Protein AF-A0A2K5XN07-F1 (afdb_monomer_lite)

pLDDT: mean 73.82, std 17.42, range [37.62, 92.5]

Radius of gyration: 15.24 Å; chains: 1; bounding box: 29×19×45 Å

Foldseek 3Di:
DKDKAWPDWDWDWDQDPVHNVDIDIDIDTDMDIPDDDDDDDDDPDDDDDDPDDDDDD

Sequence (57 aa):
MGSVRVVSLTVLVSQPQQHPETQELGICFRYSGMGVALLNVRLSCLVANCSAPFRVA

Secondary structure (DSSP, 8-state):
-PPPEEEEEEEEEE--TT-TT--EEEEEEEEESSS------------SS--PPP---

Structure (mmCIF, N/CA/C/O backbone):
data_AF-A0A2K5XN07-F1
#
_entry.id   AF-A0A2K5XN07-F1
#
loop_
_atom_site.group_PDB
_atom_site.id
_atom_site.type_symbol
_atom_site.label_atom_id
_atom_site.label_alt_id
_atom_site.label_comp_id
_atom_site.label_asym_id
_atom_site.label_entity_id
_atom_site.label_seq_id
_atom_site.pdbx_PDB_ins_code
_atom_site.Cartn_x
_atom_site.Cartn_y
_atom_site.Cartn_z
_atom_site.occupancy
_atom_site.B_iso_or_equiv
_atom_site.auth_seq_id
_atom_site.auth_comp_id
_atom_site.auth_asym_id
_atom_site.auth_atom_id
_atom_site.pdbx_PDB_model_num
ATOM 1 N N . MET A 1 1 ? 9.891 6.555 -21.909 1.00 56.19 1 MET A N 1
ATOM 2 C CA . MET A 1 1 ? 9.205 6.975 -20.668 1.00 56.19 1 MET A CA 1
ATOM 3 C C . MET A 1 1 ? 8.889 5.726 -19.865 1.00 56.19 1 MET A C 1
ATOM 5 O O . MET A 1 1 ? 8.320 4.802 -20.431 1.00 56.19 1 MET A O 1
ATOM 9 N N . GLY A 1 2 ? 9.360 5.634 -18.620 1.00 68.38 2 GLY A N 1
ATOM 10 C CA . GLY A 1 2 ? 9.153 4.444 -17.787 1.00 68.38 2 GLY A CA 1
ATOM 11 C C . GLY A 1 2 ? 7.679 4.283 -17.410 1.00 68.38 2 GLY A C 1
ATOM 12 O O . GLY A 1 2 ? 7.029 5.256 -17.047 1.00 68.38 2 GLY A O 1
ATOM 13 N N . SER A 1 3 ? 7.144 3.069 -17.528 1.00 80.81 3 SER A N 1
ATOM 14 C CA . SER A 1 3 ? 5.805 2.720 -17.042 1.00 80.81 3 SER A CA 1
ATOM 15 C C . SER A 1 3 ? 5.933 2.175 -15.624 1.00 80.81 3 SER A C 1
ATOM 17 O O . SER A 1 3 ? 6.753 1.289 -15.387 1.00 80.81 3 SER A O 1
ATOM 19 N N . VAL A 1 4 ? 5.128 2.697 -14.699 1.00 85.62 4 VAL A N 1
ATOM 20 C CA . VAL A 1 4 ? 4.971 2.140 -13.352 1.00 85.62 4 VAL A CA 1
ATOM 21 C C . VAL A 1 4 ? 3.807 1.155 -13.367 1.00 85.62 4 VAL A C 1
ATOM 23 O O . VAL A 1 4 ? 2.743 1.457 -13.907 1.00 85.62 4 VAL A O 1
ATOM 26 N N . ARG A 1 5 ? 3.996 -0.026 -12.774 1.00 87.44 5 ARG A N 1
ATOM 27 C CA . ARG A 1 5 ? 2.947 -1.044 -12.630 1.00 87.44 5 ARG A CA 1
ATOM 28 C C . ARG A 1 5 ? 2.872 -1.526 -11.194 1.00 87.44 5 ARG A C 1
ATOM 30 O O . ARG A 1 5 ? 3.894 -1.887 -10.610 1.00 87.44 5 ARG A O 1
ATOM 37 N N . VAL A 1 6 ? 1.659 -1.573 -10.653 1.00 86.12 6 VAL A N 1
ATOM 38 C CA . VAL A 1 6 ? 1.399 -2.210 -9.360 1.00 86.12 6 VAL A CA 1
ATOM 39 C C . VAL A 1 6 ? 1.509 -3.718 -9.546 1.00 86.12 6 VAL A C 1
ATOM 41 O O . VAL A 1 6 ? 0.857 -4.289 -10.416 1.00 86.12 6 VAL A O 1
ATOM 44 N N . VAL A 1 7 ? 2.373 -4.343 -8.754 1.00 90.81 7 VAL A N 1
ATOM 45 C CA . VAL A 1 7 ? 2.612 -5.790 -8.778 1.00 90.81 7 VAL A CA 1
ATOM 46 C C . VAL A 1 7 ? 1.719 -6.474 -7.753 1.00 90.81 7 VAL A C 1
ATOM 48 O O . VAL A 1 7 ? 1.098 -7.488 -8.052 1.00 90.81 7 VAL A O 1
ATOM 51 N N . SER A 1 8 ? 1.640 -5.912 -6.548 1.00 92.19 8 SER A N 1
ATOM 52 C CA . SER A 1 8 ? 0.766 -6.413 -5.492 1.00 92.19 8 SER A CA 1
ATOM 53 C C . SER A 1 8 ? 0.426 -5.312 -4.495 1.00 92.19 8 SER A C 1
ATOM 55 O O . SER A 1 8 ? 1.264 -4.464 -4.177 1.00 92.19 8 SER A O 1
ATOM 57 N N . LEU A 1 9 ? -0.795 -5.371 -3.976 1.00 89.56 9 LEU A N 1
ATOM 58 C CA . LEU A 1 9 ? -1.262 -4.576 -2.850 1.00 89.56 9 LEU A CA 1
ATOM 59 C C . LEU A 1 9 ? -1.945 -5.526 -1.869 1.00 89.56 9 LEU A C 1
ATOM 61 O O . LEU A 1 9 ? -2.933 -6.166 -2.222 1.00 89.56 9 LEU A O 1
ATOM 65 N N . THR A 1 10 ? -1.423 -5.594 -0.651 1.00 89.38 10 THR A N 1
ATOM 66 C CA . THR A 1 10 ? -2.029 -6.355 0.442 1.00 89.38 10 THR A CA 1
ATOM 67 C C . THR A 1 10 ? -2.363 -5.397 1.568 1.00 89.38 10 THR A C 1
ATOM 69 O O . THR A 1 10 ? -1.517 -4.599 1.974 1.00 89.38 10 THR A O 1
ATOM 72 N N . VAL A 1 11 ? -3.591 -5.491 2.070 1.00 84.56 11 VAL A N 1
ATOM 73 C CA . VAL A 1 11 ? -4.074 -4.715 3.210 1.00 84.56 11 VAL A CA 1
ATOM 74 C C . VAL A 1 11 ? -4.414 -5.686 4.329 1.00 84.56 11 VAL A C 1
ATOM 76 O O . VAL A 1 11 ? -5.147 -6.650 4.117 1.00 84.56 11 VAL A O 1
ATOM 79 N N . LEU A 1 12 ? -3.856 -5.435 5.504 1.00 84.94 12 LEU A N 1
ATOM 80 C CA . LEU A 1 12 ? -4.075 -6.200 6.719 1.00 84.94 12 LEU A CA 1
ATOM 81 C C . LEU A 1 12 ? -4.703 -5.269 7.747 1.00 84.94 12 LEU A C 1
ATOM 83 O O . LEU A 1 12 ? -4.231 -4.150 7.935 1.00 84.94 12 LEU A O 1
ATOM 87 N N . VAL A 1 13 ? -5.758 -5.738 8.402 1.00 82.88 13 VAL A N 1
ATOM 88 C CA . VAL A 1 13 ? -6.345 -5.057 9.554 1.00 82.88 13 VAL A CA 1
ATOM 89 C C . VAL A 1 13 ? -6.180 -5.980 10.746 1.00 82.88 13 VAL A C 1
ATOM 91 O O . VAL A 1 13 ? -6.669 -7.110 10.723 1.00 82.88 13 VAL A O 1
ATOM 94 N N . SER A 1 14 ? -5.470 -5.515 11.764 1.00 81.50 14 SER A N 1
ATOM 95 C CA . SER A 1 14 ? -5.256 -6.242 13.012 1.00 81.50 14 SER A CA 1
ATOM 96 C C . SER A 1 14 ? -5.742 -5.419 14.194 1.00 81.50 14 SER A C 1
ATOM 98 O O . SER A 1 14 ? -5.692 -4.193 14.187 1.00 81.50 14 SER A O 1
ATOM 100 N N . GLN A 1 15 ? -6.223 -6.103 15.227 1.00 82.00 15 GLN A N 1
ATOM 101 C CA . GLN A 1 15 ? -6.554 -5.490 16.506 1.00 82.00 15 GLN A CA 1
ATOM 102 C C . GLN A 1 15 ? -5.436 -5.847 17.494 1.00 82.00 15 GLN A C 1
ATOM 104 O O . GLN A 1 15 ? -5.229 -7.039 17.751 1.00 82.00 15 GLN A O 1
ATOM 109 N N . PRO A 1 16 ? -4.681 -4.872 18.022 1.00 80.50 16 PRO A N 1
ATOM 110 C CA . PRO A 1 16 ? -3.617 -5.152 18.974 1.00 80.50 16 PRO A CA 1
ATOM 111 C C . PRO A 1 16 ? -4.195 -5.768 20.247 1.00 80.50 16 PRO A C 1
ATOM 113 O O . PRO A 1 16 ? -5.119 -5.223 20.846 1.00 80.50 16 PRO A O 1
ATOM 116 N N . GLN A 1 17 ? -3.620 -6.881 20.707 1.00 81.75 17 GLN A N 1
ATOM 117 C CA . GLN A 1 17 ? -4.070 -7.538 21.943 1.00 81.75 17 GLN A CA 1
ATOM 118 C C . GLN A 1 17 ? -3.912 -6.643 23.178 1.00 81.75 17 GLN A C 1
ATOM 120 O O . GLN A 1 17 ? -4.667 -6.775 24.135 1.00 81.75 17 GLN A O 1
ATOM 125 N N . GLN A 1 18 ? -2.928 -5.740 23.162 1.00 81.69 18 GLN A N 1
ATOM 126 C CA . GLN A 1 18 ? -2.655 -4.846 24.283 1.00 81.69 18 GLN A CA 1
ATOM 127 C C . GLN A 1 18 ? -3.594 -3.632 24.323 1.00 81.69 18 GLN A C 1
ATOM 129 O O . GLN A 1 18 ? -3.810 -3.107 25.412 1.00 81.69 18 GLN A O 1
ATOM 134 N N . HIS A 1 19 ? -4.145 -3.190 23.185 1.00 74.94 19 HIS A N 1
ATOM 135 C CA . HIS A 1 19 ? -4.997 -1.994 23.058 1.00 74.94 19 HIS A CA 1
ATOM 136 C C . HIS A 1 19 ? -6.225 -2.323 22.189 1.00 74.94 19 HIS A C 1
ATOM 138 O O . HIS A 1 19 ? -6.251 -1.989 20.997 1.00 74.94 19 HIS A O 1
ATOM 144 N N . PRO A 1 20 ? -7.234 -3.013 22.754 1.00 72.38 20 PRO A N 1
ATOM 145 C CA . PRO A 1 20 ? -8.397 -3.500 22.009 1.00 72.38 20 PRO A CA 1
ATOM 146 C C . PRO A 1 20 ? -9.240 -2.371 21.398 1.00 72.38 20 PRO A C 1
ATOM 148 O O . PRO A 1 20 ? -9.969 -2.590 20.437 1.00 72.38 20 PRO A O 1
ATOM 151 N N . GLU A 1 21 ? -9.135 -1.149 21.905 1.00 79.56 21 GLU A N 1
ATOM 152 C CA . GLU A 1 21 ? -9.775 0.042 21.343 1.00 79.56 21 GLU A CA 1
ATOM 153 C C . GLU A 1 21 ? -9.103 0.577 20.066 1.00 79.56 21 GLU A C 1
ATOM 155 O O . GLU A 1 21 ? -9.648 1.465 19.411 1.00 79.56 21 GLU A O 1
ATOM 160 N N . THR A 1 22 ? -7.940 0.046 19.686 1.00 73.38 22 THR A N 1
ATOM 161 C CA . THR A 1 22 ? -7.202 0.477 18.492 1.00 73.38 22 THR A CA 1
ATOM 162 C C . THR A 1 22 ? -7.264 -0.560 17.373 1.00 73.38 22 THR A C 1
ATOM 164 O O . THR A 1 22 ? -7.408 -1.759 17.611 1.00 73.38 22 THR A O 1
ATOM 167 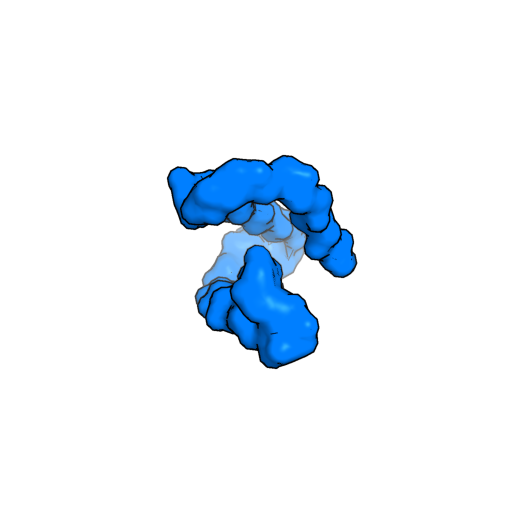N N . GLN A 1 23 ? -7.169 -0.096 16.126 1.00 78.81 23 GLN A N 1
ATOM 168 C CA . GLN A 1 23 ? -7.000 -0.949 14.950 1.00 78.81 23 GLN A CA 1
ATOM 169 C C . GLN A 1 23 ? -5.732 -0.534 14.214 1.00 78.81 23 GLN A C 1
ATOM 171 O O . GLN A 1 23 ? -5.487 0.653 13.998 1.00 78.81 23 GLN A O 1
ATOM 176 N N . GLU A 1 24 ? -4.948 -1.519 13.804 1.00 78.25 24 GLU A N 1
ATOM 177 C CA . GLU A 1 24 ? -3.758 -1.336 12.991 1.00 78.25 24 GLU A CA 1
ATOM 178 C C . GLU A 1 24 ? -4.066 -1.674 11.535 1.00 78.25 24 GLU A C 1
ATOM 180 O O . GLU A 1 24 ? -4.656 -2.711 11.228 1.00 78.25 24 GLU A O 1
ATOM 185 N N . LEU A 1 25 ? -3.646 -0.785 10.635 1.00 83.94 25 LEU A N 1
ATOM 186 C CA . LEU A 1 25 ? -3.753 -0.962 9.193 1.00 83.94 25 LEU A CA 1
ATOM 187 C C . LEU A 1 25 ? -2.353 -1.186 8.614 1.00 83.94 25 LEU A C 1
ATOM 189 O O . LEU A 1 25 ? -1.580 -0.244 8.452 1.00 83.94 25 LEU A O 1
ATOM 193 N N . GLY A 1 26 ? -2.035 -2.433 8.281 1.00 86.19 26 GLY A N 1
ATOM 194 C CA . GLY A 1 26 ? -0.813 -2.797 7.573 1.00 86.19 26 GLY A CA 1
ATOM 195 C C . GLY A 1 26 ? -1.022 -2.733 6.063 1.00 86.19 26 GLY A C 1
ATOM 196 O O . GLY A 1 26 ? -1.920 -3.386 5.535 1.00 86.19 26 GLY A O 1
ATOM 197 N N . ILE A 1 27 ? -0.185 -1.980 5.348 1.00 88.81 27 ILE A N 1
ATOM 198 C CA . ILE A 1 27 ? -0.245 -1.891 3.884 1.00 88.81 27 ILE A CA 1
ATOM 199 C C . ILE A 1 27 ? 1.090 -2.335 3.293 1.00 88.81 27 ILE A C 1
ATOM 201 O O . ILE A 1 27 ? 2.115 -1.685 3.474 1.00 88.81 27 ILE A O 1
ATOM 205 N N . CYS A 1 28 ? 1.063 -3.432 2.538 1.00 89.81 28 CYS A N 1
ATOM 206 C CA . CYS A 1 28 ? 2.194 -3.883 1.741 1.00 89.81 28 CYS A CA 1
ATOM 207 C C . CYS A 1 28 ? 1.948 -3.524 0.276 1.00 89.81 28 CYS A C 1
ATOM 209 O O . CYS A 1 28 ? 1.022 -4.037 -0.356 1.00 89.81 28 CYS A O 1
ATOM 211 N N . PHE A 1 29 ? 2.778 -2.631 -0.261 1.00 89.75 29 PHE A N 1
ATOM 212 C CA . PHE A 1 29 ? 2.654 -2.115 -1.617 1.00 89.75 29 PHE A CA 1
ATOM 213 C C . PHE A 1 29 ? 3.924 -2.404 -2.417 1.00 89.75 29 PHE A C 1
ATOM 215 O O . PHE A 1 29 ? 5.005 -1.913 -2.093 1.00 89.75 29 PHE A O 1
ATOM 222 N N . ARG A 1 30 ? 3.792 -3.194 -3.486 1.00 92.00 30 ARG A N 1
ATOM 223 C CA . ARG A 1 30 ? 4.890 -3.533 -4.395 1.00 92.00 30 ARG A CA 1
ATOM 224 C C . ARG A 1 30 ? 4.577 -3.012 -5.787 1.00 92.00 30 ARG A C 1
ATOM 226 O O . ARG A 1 30 ? 3.551 -3.360 -6.373 1.00 92.00 30 ARG A O 1
ATOM 233 N N . TYR A 1 31 ? 5.497 -2.240 -6.347 1.00 91.25 31 TYR A N 1
ATOM 234 C CA . TYR A 1 31 ? 5.422 -1.752 -7.718 1.00 91.25 31 TYR A CA 1
ATOM 235 C C . TYR A 1 31 ? 6.713 -2.055 -8.479 1.00 91.25 31 TYR A C 1
ATOM 237 O O . TYR A 1 31 ? 7.738 -2.406 -7.897 1.00 91.25 31 TYR A O 1
ATOM 245 N N . SER A 1 32 ? 6.635 -1.963 -9.800 1.00 92.50 32 SER A N 1
ATOM 246 C CA . SER A 1 32 ? 7.759 -2.130 -10.718 1.00 92.50 32 SER A CA 1
ATOM 247 C C . SER A 1 32 ? 7.793 -0.979 -11.720 1.00 92.50 32 SER A C 1
ATOM 249 O O . SER A 1 32 ? 6.763 -0.350 -11.974 1.00 92.50 32 SER A O 1
ATOM 251 N N . GLY A 1 33 ? 8.970 -0.720 -12.290 1.00 89.69 33 GLY A N 1
ATOM 252 C CA . GLY A 1 33 ? 9.204 0.371 -13.237 1.00 89.69 33 GLY A CA 1
ATOM 253 C C . GLY A 1 33 ? 10.020 1.523 -12.651 1.00 89.69 33 GLY A C 1
ATOM 254 O O . GLY A 1 33 ? 10.218 1.616 -11.444 1.00 89.69 33 GLY A O 1
ATOM 255 N N . MET A 1 34 ? 10.507 2.404 -13.527 1.00 85.12 34 MET A N 1
ATOM 256 C CA . MET A 1 34 ? 11.175 3.645 -13.124 1.00 85.12 34 MET A CA 1
ATOM 257 C C . MET A 1 34 ? 10.131 4.756 -12.994 1.00 85.12 34 MET A C 1
ATOM 259 O O . MET A 1 34 ? 9.609 5.227 -14.005 1.00 85.12 34 MET A O 1
ATOM 263 N N . GLY A 1 35 ? 9.819 5.150 -11.760 1.00 82.69 35 GLY A N 1
ATOM 264 C CA . GLY A 1 35 ? 8.892 6.235 -11.447 1.00 82.69 35 GLY A CA 1
ATOM 265 C C . GLY A 1 35 ? 8.459 6.223 -9.982 1.00 82.69 35 GLY A C 1
ATOM 266 O O . GLY A 1 35 ? 8.828 5.328 -9.226 1.00 82.69 35 GLY A O 1
ATOM 267 N N . VAL A 1 36 ? 7.669 7.222 -9.590 1.00 82.94 36 VAL A N 1
ATOM 268 C CA . VAL A 1 36 ? 7.057 7.301 -8.257 1.00 82.94 36 VAL A CA 1
ATOM 269 C C . VAL A 1 36 ? 5.676 6.664 -8.314 1.00 82.94 36 VAL A C 1
ATOM 271 O O . VAL A 1 36 ? 4.889 6.948 -9.216 1.00 82.94 36 VAL A O 1
ATOM 274 N N . ALA A 1 37 ? 5.375 5.818 -7.337 1.00 82.06 37 ALA A N 1
ATOM 275 C CA . ALA A 1 37 ? 4.054 5.252 -7.147 1.00 82.06 37 ALA A CA 1
ATOM 276 C C . ALA A 1 37 ? 3.397 5.886 -5.914 1.00 82.06 37 ALA A C 1
ATOM 278 O O . ALA A 1 37 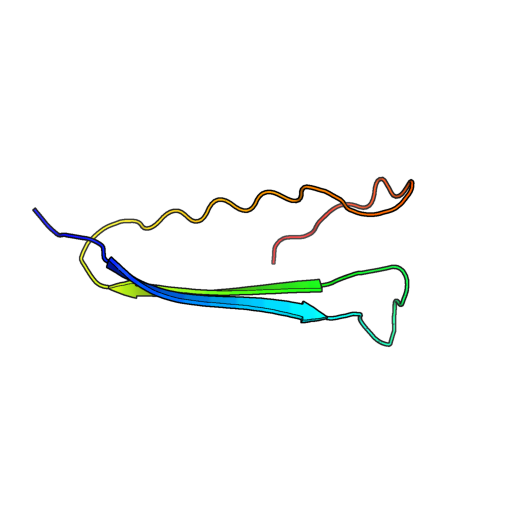? 3.997 5.929 -4.842 1.00 82.06 37 ALA A O 1
ATOM 279 N N . LEU A 1 38 ? 2.174 6.390 -6.079 1.00 83.81 38 LEU A N 1
ATOM 280 C CA . LEU A 1 38 ? 1.400 7.031 -5.017 1.00 83.81 38 LEU A CA 1
ATOM 281 C C . LEU A 1 38 ? 0.270 6.098 -4.581 1.00 83.81 38 LEU A C 1
ATOM 283 O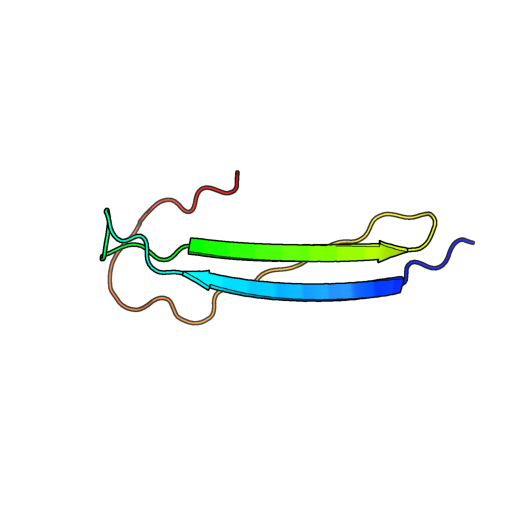 O . LEU A 1 38 ? -0.484 5.608 -5.421 1.00 83.81 38 LEU A O 1
ATOM 287 N N . LEU A 1 39 ? 0.138 5.880 -3.274 1.00 83.81 39 LEU A N 1
ATOM 288 C CA . LEU A 1 39 ? -0.960 5.121 -2.683 1.00 83.81 39 LEU A CA 1
ATOM 289 C C . LEU A 1 39 ? -1.856 6.072 -1.886 1.00 83.81 39 LEU A C 1
ATOM 291 O O . LEU A 1 39 ? -1.398 6.707 -0.940 1.00 83.81 39 LEU A O 1
ATOM 295 N N . ASN A 1 40 ? -3.131 6.162 -2.265 1.00 84.62 40 ASN A N 1
ATOM 296 C CA . ASN A 1 40 ? -4.124 6.957 -1.547 1.00 84.62 40 ASN A CA 1
ATOM 297 C C . ASN A 1 40 ? -4.993 6.041 -0.677 1.00 84.62 40 ASN A C 1
ATOM 299 O O . ASN A 1 40 ? -5.630 5.121 -1.192 1.00 84.62 40 ASN A O 1
ATOM 303 N N . VAL A 1 41 ? -5.019 6.294 0.631 1.00 79.75 41 VAL A N 1
ATOM 304 C CA . VAL A 1 41 ? -5.760 5.496 1.613 1.00 79.75 41 VAL A CA 1
ATOM 305 C C . VAL A 1 41 ? -6.910 6.336 2.152 1.00 79.75 41 VAL A C 1
ATOM 307 O O . VAL A 1 41 ? -6.692 7.335 2.833 1.00 79.75 41 VAL A O 1
ATOM 310 N N . ARG A 1 42 ? -8.149 5.924 1.862 1.00 80.81 42 ARG A N 1
ATOM 311 C CA . ARG A 1 42 ? -9.360 6.585 2.363 1.00 80.81 42 ARG A CA 1
ATOM 312 C C . ARG A 1 42 ? -10.059 5.709 3.397 1.00 80.81 42 ARG A C 1
ATOM 314 O O . ARG A 1 42 ? -10.626 4.673 3.058 1.00 80.81 42 ARG A O 1
ATOM 321 N N . LEU A 1 43 ? -10.083 6.167 4.643 1.00 73.81 43 LEU A N 1
ATOM 322 C CA . LEU A 1 43 ? -10.874 5.556 5.708 1.00 73.81 43 LEU A CA 1
ATOM 323 C C . LEU A 1 43 ? -12.312 6.079 5.604 1.00 73.81 43 LEU A C 1
ATOM 325 O O . LEU A 1 43 ? -12.543 7.280 5.706 1.00 73.81 43 LEU A O 1
ATOM 329 N N . SER A 1 44 ? -13.271 5.190 5.332 1.00 62.09 44 SER A N 1
ATOM 330 C CA . SER A 1 44 ? -14.671 5.583 5.077 1.00 62.09 44 SER A CA 1
ATOM 331 C C . SER A 1 44 ? -15.585 5.405 6.295 1.00 62.09 44 SER A C 1
ATOM 333 O O . SER A 1 44 ? -16.668 5.979 6.333 1.00 62.09 44 SER A O 1
ATOM 335 N N . CYS A 1 45 ? -15.150 4.645 7.302 1.00 55.91 45 CYS A N 1
ATOM 336 C CA . CYS A 1 45 ? -15.900 4.397 8.530 1.00 55.91 45 CYS A CA 1
ATOM 337 C C . CYS A 1 45 ? -14.968 3.837 9.617 1.00 55.91 45 CYS A C 1
ATOM 339 O O . CYS A 1 45 ? -14.726 2.634 9.667 1.00 55.91 45 CYS A O 1
ATOM 341 N N . LEU A 1 46 ? -14.445 4.688 10.502 1.00 51.41 46 LEU A N 1
ATOM 342 C CA . LEU A 1 46 ? -14.070 4.219 11.836 1.00 51.41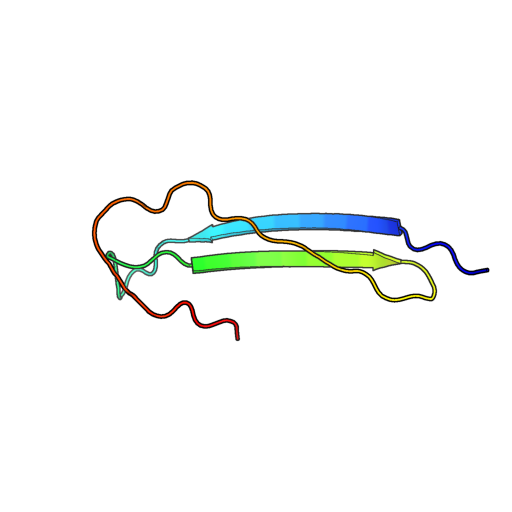 46 LEU A CA 1
ATOM 343 C C . LEU A 1 46 ? -15.164 4.651 12.807 1.00 51.41 46 LEU A C 1
ATOM 345 O O . LEU A 1 46 ? -15.432 5.827 13.037 1.00 51.41 46 LEU A O 1
ATOM 349 N N . VAL A 1 47 ? -15.845 3.607 13.251 1.00 47.81 47 VAL A N 1
ATOM 350 C CA . VAL A 1 47 ? -16.786 3.476 14.349 1.00 47.81 47 VAL A CA 1
ATOM 351 C C . VAL A 1 47 ? -16.382 4.356 15.546 1.00 47.81 47 VAL A C 1
ATOM 353 O O . VAL A 1 47 ? -15.300 4.197 16.091 1.00 47.81 47 VAL A O 1
ATOM 356 N N . ALA A 1 48 ? -17.300 5.248 15.934 1.00 38.59 48 ALA A N 1
ATOM 357 C CA . ALA A 1 48 ? -17.443 5.932 17.225 1.00 38.59 48 ALA A CA 1
ATOM 358 C C . ALA A 1 48 ? -16.270 6.786 17.777 1.00 38.59 48 ALA A C 1
ATOM 360 O O . ALA A 1 48 ? -15.296 6.288 18.321 1.00 38.59 48 ALA A O 1
ATOM 361 N N . ASN A 1 49 ? -16.481 8.109 17.788 1.00 37.62 49 ASN A N 1
ATOM 362 C CA . ASN A 1 49 ? -16.073 9.072 18.830 1.00 37.62 49 ASN A CA 1
ATOM 363 C C . ASN A 1 49 ? -14.603 9.226 19.262 1.00 37.62 49 ASN A C 1
ATOM 365 O O . ASN A 1 49 ? -14.341 10.037 20.150 1.00 37.62 49 ASN A O 1
ATOM 369 N N . CYS A 1 50 ? -13.630 8.559 18.653 1.00 40.56 50 CYS A N 1
ATOM 370 C CA . CYS A 1 50 ? -12.234 8.750 19.037 1.00 40.56 50 CYS A CA 1
ATOM 371 C C . CYS A 1 50 ? -11.510 9.673 18.052 1.00 40.56 50 CYS A C 1
ATOM 373 O O . CYS A 1 50 ? -11.1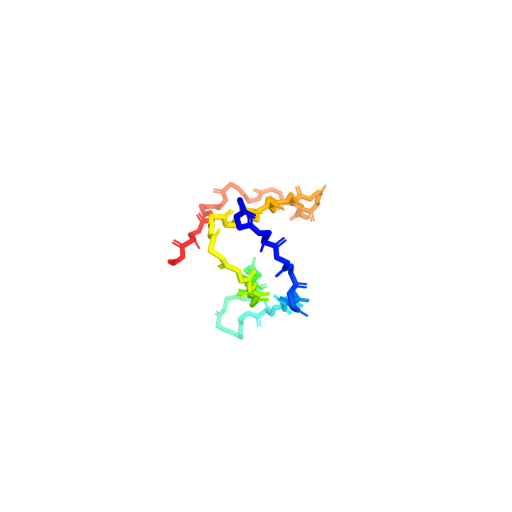01 9.273 16.965 1.00 40.56 50 CYS A O 1
ATOM 375 N N . SER A 1 51 ? -11.292 10.918 18.481 1.00 46.41 51 SER A N 1
ATOM 376 C CA . SER A 1 51 ? -10.269 11.833 17.964 1.00 46.41 51 SER A CA 1
ATOM 377 C C . SER A 1 51 ? -8.867 11.317 18.321 1.00 46.41 51 SER A C 1
ATOM 379 O O . SER A 1 51 ? -8.113 11.974 19.039 1.00 46.41 51 SER A O 1
ATOM 381 N N . ALA A 1 52 ? -8.541 10.093 17.907 1.00 45.97 52 ALA A N 1
ATOM 382 C CA . ALA A 1 52 ? -7.245 9.492 18.171 1.00 45.97 52 ALA A CA 1
ATOM 383 C C . ALA A 1 52 ? -6.286 9.818 17.013 1.00 45.97 52 ALA A C 1
ATOM 385 O O . ALA A 1 52 ? -6.654 9.658 15.846 1.00 45.97 52 ALA A O 1
ATOM 386 N N . PRO A 1 53 ? -5.062 10.291 17.300 1.00 44.34 53 PRO A N 1
ATOM 387 C CA . PRO A 1 53 ? -4.076 10.563 16.268 1.00 44.34 53 PRO A CA 1
ATOM 388 C C . PRO A 1 53 ? -3.676 9.257 15.573 1.00 44.34 53 PRO A C 1
ATOM 390 O O . PRO A 1 53 ? -3.110 8.357 16.190 1.00 44.34 53 PRO A O 1
ATOM 393 N N . PHE A 1 54 ? -3.947 9.172 14.272 1.00 45.44 54 PHE A N 1
ATOM 394 C CA . PHE A 1 54 ? -3.395 8.131 13.413 1.00 45.44 54 PHE A CA 1
ATOM 395 C C . PHE A 1 54 ? -1.893 8.388 13.246 1.00 45.44 54 PHE A C 1
ATOM 397 O O . PHE A 1 54 ? -1.492 9.437 12.738 1.00 45.44 54 PHE A O 1
ATOM 404 N N . ARG A 1 55 ? -1.057 7.454 13.708 1.00 42.97 55 ARG A N 1
ATOM 405 C CA . ARG A 1 55 ? 0.390 7.494 13.480 1.00 42.97 55 ARG A CA 1
ATOM 406 C C . ARG A 1 55 ? 0.725 6.612 12.282 1.00 42.97 55 ARG A C 1
ATOM 408 O O . ARG A 1 55 ? 0.546 5.402 12.338 1.00 42.97 55 ARG A O 1
ATOM 415 N N . VAL A 1 56 ? 1.214 7.238 11.215 1.00 39.53 56 VAL A N 1
ATOM 416 C CA . VAL A 1 56 ? 1.935 6.547 10.140 1.00 39.53 56 VAL A CA 1
ATOM 417 C C . VAL A 1 56 ? 3.372 6.382 10.628 1.00 39.53 56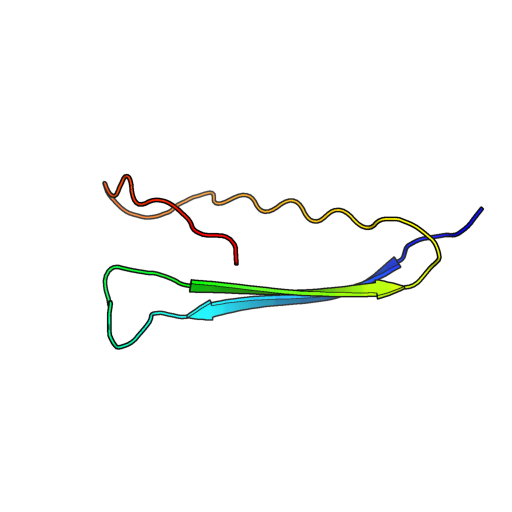 VAL A C 1
ATOM 419 O O . VAL A 1 56 ? 3.984 7.380 11.012 1.00 39.53 56 VAL A O 1
ATOM 422 N N . ALA A 1 57 ? 3.856 5.141 10.696 1.00 41.97 57 ALA A N 1
ATOM 423 C CA . ALA A 1 57 ? 5.264 4.849 10.962 1.00 41.97 57 ALA A CA 1
ATOM 424 C C . ALA A 1 57 ? 6.138 5.209 9.754 1.00 41.97 57 ALA A C 1
ATOM 426 O O . ALA A 1 57 ? 5.658 5.021 8.611 1.00 41.97 57 ALA A O 1
#

Organism: Mandrillus leucophaeus (NCBI:txid9568)